Protein AF-Q08TC5-F1 (afdb_monomer_lite)

Structure (mmCIF, N/CA/C/O backbone):
data_AF-Q08TC5-F1
#
_entry.id   AF-Q08TC5-F1
#
loop_
_atom_site.group_PDB
_atom_site.id
_atom_site.type_symbol
_atom_site.label_atom_id
_atom_site.label_alt_id
_atom_site.label_comp_id
_atom_site.label_asym_id
_atom_site.label_entity_id
_atom_site.label_seq_id
_atom_site.pdbx_PDB_ins_code
_atom_site.Cartn_x
_atom_site.Cartn_y
_atom_site.Cartn_z
_atom_site.occupancy
_atom_site.B_iso_or_equiv
_atom_site.auth_seq_id
_atom_site.auth_comp_id
_atom_site.auth_asym_id
_atom_site.auth_atom_id
_atom_site.pdbx_PDB_model_num
ATOM 1 N N . MET A 1 1 ? -53.134 10.660 -12.790 1.00 44.47 1 MET A N 1
ATOM 2 C CA . MET A 1 1 ? -51.899 10.486 -13.582 1.00 44.47 1 MET A CA 1
ATOM 3 C C . MET A 1 1 ? -50.724 10.859 -12.694 1.00 44.47 1 MET A C 1
ATOM 5 O O . MET A 1 1 ? -50.374 12.024 -12.605 1.00 44.47 1 MET A O 1
ATOM 9 N N . THR A 1 2 ? -50.200 9.895 -11.941 1.00 39.38 2 THR A N 1
ATOM 10 C CA . THR A 1 2 ? -49.095 10.083 -10.992 1.00 39.38 2 THR A CA 1
ATOM 11 C C . THR A 1 2 ? -47.861 9.411 -11.573 1.00 39.38 2 THR A C 1
ATOM 13 O O . THR A 1 2 ? -47.730 8.191 -11.545 1.00 39.38 2 THR A O 1
ATOM 16 N N . THR A 1 3 ? -46.970 10.204 -12.157 1.00 43.94 3 THR A N 1
ATOM 17 C CA . THR A 1 3 ? -45.649 9.749 -12.590 1.00 43.94 3 THR A CA 1
ATOM 18 C C . THR A 1 3 ? -44.747 9.624 -11.366 1.00 43.94 3 THR A C 1
ATOM 20 O O . THR A 1 3 ? -44.287 10.630 -10.828 1.00 43.94 3 THR A O 1
ATOM 23 N N . LEU A 1 4 ? -44.500 8.390 -10.918 1.00 45.53 4 LEU A N 1
ATOM 24 C CA . LEU A 1 4 ? -43.387 8.093 -10.019 1.00 45.53 4 LEU A CA 1
ATOM 25 C C . LEU A 1 4 ? -42.078 8.267 -10.797 1.00 45.53 4 LEU A C 1
ATOM 27 O O . LEU A 1 4 ? -41.756 7.470 -11.676 1.00 45.53 4 LEU A O 1
ATOM 31 N N . ALA A 1 5 ? -41.320 9.307 -10.459 1.00 47.59 5 ALA A N 1
ATOM 32 C CA . ALA A 1 5 ? -39.927 9.424 -10.854 1.00 47.59 5 ALA A CA 1
ATOM 33 C C . ALA A 1 5 ? -39.104 8.452 -9.996 1.00 47.59 5 ALA A C 1
ATOM 35 O O . ALA A 1 5 ? -38.867 8.694 -8.813 1.00 47.59 5 ALA A O 1
ATOM 36 N N . ALA A 1 6 ? -38.704 7.329 -10.588 1.00 44.91 6 ALA A N 1
ATOM 37 C CA . ALA A 1 6 ? -37.729 6.426 -9.998 1.00 44.91 6 ALA A CA 1
ATOM 38 C C . ALA A 1 6 ? -36.355 7.109 -10.032 1.00 44.91 6 ALA A C 1
ATOM 40 O O . ALA A 1 6 ? -35.699 7.177 -11.072 1.00 44.91 6 ALA A O 1
ATOM 41 N N . THR A 1 7 ? -35.929 7.651 -8.895 1.00 47.09 7 THR A N 1
ATOM 42 C CA . THR A 1 7 ? -34.552 8.088 -8.688 1.00 47.09 7 THR A CA 1
ATOM 43 C C . THR A 1 7 ? -33.650 6.858 -8.705 1.00 47.09 7 THR A C 1
ATOM 45 O O . THR A 1 7 ? -33.584 6.091 -7.746 1.00 47.09 7 THR A O 1
ATOM 48 N N . LEU A 1 8 ? -32.945 6.656 -9.821 1.00 42.06 8 LEU A N 1
ATOM 49 C CA . LEU A 1 8 ? -31.782 5.779 -9.865 1.00 42.06 8 LEU A CA 1
ATOM 50 C C . LEU A 1 8 ? -30.721 6.360 -8.925 1.00 42.06 8 LEU A C 1
ATOM 52 O O . LEU A 1 8 ? -29.927 7.214 -9.312 1.00 42.06 8 LEU A O 1
ATOM 56 N N . LEU A 1 9 ? -30.698 5.886 -7.680 1.00 40.19 9 LEU A N 1
ATOM 57 C CA . LEU A 1 9 ? -29.493 5.935 -6.865 1.00 40.19 9 LEU A CA 1
ATOM 58 C C . LEU A 1 9 ? -28.495 4.983 -7.522 1.00 40.19 9 LEU A C 1
ATOM 60 O O . LEU A 1 9 ? -28.432 3.795 -7.206 1.00 40.19 9 LEU A O 1
ATOM 64 N N . ALA A 1 10 ? -27.740 5.504 -8.487 1.00 37.62 10 ALA A N 1
ATOM 65 C CA . ALA A 1 10 ? -26.483 4.900 -8.871 1.00 37.62 10 ALA A CA 1
ATOM 66 C C . ALA A 1 10 ? -25.624 4.910 -7.606 1.00 37.62 10 ALA A C 1
ATOM 68 O O . ALA A 1 10 ? -25.117 5.950 -7.188 1.00 37.62 10 ALA A O 1
ATOM 69 N N . VAL A 1 11 ? -25.543 3.762 -6.936 1.00 36.88 11 VAL A N 1
ATOM 70 C CA . VAL A 1 11 ? -24.546 3.532 -5.900 1.00 36.88 11 VAL A CA 1
ATOM 71 C C . VAL A 1 11 ? -23.218 3.638 -6.631 1.00 36.88 11 VAL A C 1
ATOM 73 O O . VAL A 1 11 ? -22.808 2.699 -7.314 1.00 36.88 11 VAL A O 1
ATOM 76 N N .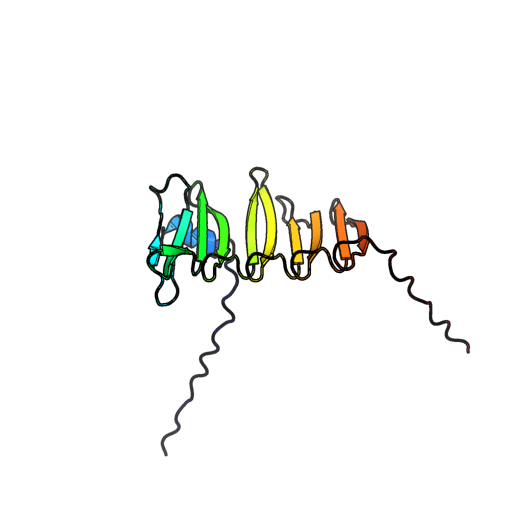 SER A 1 12 ? -22.613 4.828 -6.582 1.00 36.03 12 SER A N 1
ATOM 77 C CA . SER A 1 12 ? -21.275 5.068 -7.100 1.00 36.03 12 SER A CA 1
ATOM 78 C C . SER A 1 12 ? -20.405 3.923 -6.595 1.00 36.03 12 SER A C 1
ATOM 80 O O . SER A 1 12 ? -20.441 3.659 -5.385 1.00 36.03 12 SER A O 1
ATOM 82 N N . PRO A 1 13 ? -19.691 3.197 -7.478 1.00 42.84 13 PRO A N 1
ATOM 83 C CA . PRO A 1 13 ? -18.765 2.167 -7.027 1.00 42.84 13 PRO A CA 1
ATOM 84 C C . PRO A 1 13 ? -17.909 2.852 -5.981 1.00 42.84 13 PRO A C 1
ATOM 86 O O . PRO A 1 13 ? -17.395 3.922 -6.293 1.00 42.84 13 PRO A O 1
ATOM 89 N N . ALA A 1 14 ? -17.895 2.330 -4.747 1.00 46.47 14 ALA A N 1
ATOM 90 C CA . ALA A 1 14 ? -17.217 2.953 -3.617 1.00 46.47 14 ALA A CA 1
ATOM 91 C C . ALA A 1 14 ? -15.841 3.397 -4.106 1.00 46.47 14 ALA A C 1
ATOM 93 O O . ALA A 1 14 ? -14.979 2.552 -4.357 1.00 46.47 14 ALA A O 1
ATOM 94 N N . LEU A 1 15 ? -15.714 4.693 -4.410 1.00 56.12 15 LEU A N 1
ATOM 95 C CA . LEU A 1 15 ? -14.548 5.193 -5.109 1.00 56.12 15 LEU A CA 1
ATOM 96 C C . LEU A 1 15 ? -13.420 4.939 -4.130 1.00 56.12 15 LEU A C 1
ATOM 98 O O . LEU A 1 15 ? -13.522 5.320 -2.961 1.00 56.12 15 LEU A O 1
ATOM 102 N N . ALA A 1 16 ? -12.419 4.181 -4.578 1.00 75.06 16 ALA A N 1
ATOM 103 C CA . ALA A 1 16 ? -11.214 3.999 -3.798 1.00 75.06 16 ALA A CA 1
ATOM 104 C C . ALA A 1 16 ? -10.772 5.389 -3.346 1.00 75.06 16 ALA A C 1
ATOM 106 O O . ALA A 1 16 ? -10.709 6.299 -4.175 1.00 75.06 16 ALA A O 1
ATOM 107 N N . MET A 1 17 ? -10.576 5.548 -2.038 1.00 90.44 17 MET A N 1
ATOM 108 C CA . MET A 1 17 ? -10.301 6.858 -1.476 1.00 90.44 17 MET A CA 1
ATOM 109 C C . MET A 1 17 ? -9.071 7.449 -2.173 1.00 90.44 17 MET A C 1
ATOM 111 O O . MET A 1 17 ? -8.093 6.734 -2.389 1.00 90.44 17 MET A O 1
ATOM 115 N N . ASP A 1 18 ? -9.137 8.710 -2.580 1.00 93.19 18 ASP A N 1
ATOM 116 C CA . ASP A 1 18 ? -8.004 9.425 -3.170 1.00 93.19 18 ASP A CA 1
ATOM 117 C C . ASP A 1 18 ? -7.217 10.213 -2.103 1.00 93.19 18 ASP A C 1
ATOM 119 O O . ASP A 1 18 ? -7.634 10.313 -0.945 1.00 93.19 18 ASP A O 1
ATOM 123 N N . LYS A 1 19 ? -6.063 10.786 -2.482 1.00 93.81 19 LYS A N 1
ATOM 124 C CA . LYS A 1 19 ? -5.210 11.566 -1.565 1.00 93.81 19 LYS A CA 1
ATOM 125 C C . LYS A 1 19 ? -5.951 12.753 -0.947 1.00 93.81 19 LYS A C 1
ATOM 127 O O . LYS A 1 19 ? -5.826 12.980 0.249 1.00 93.81 19 LYS A O 1
ATOM 132 N N . ARG A 1 20 ? -6.764 13.483 -1.721 1.00 95.50 20 ARG A N 1
ATOM 133 C CA . ARG A 1 20 ? -7.519 14.644 -1.217 1.00 95.50 20 ARG A CA 1
ATOM 134 C C . ARG A 1 20 ? -8.532 14.208 -0.161 1.00 95.50 20 ARG A C 1
ATOM 136 O O . ARG A 1 20 ? -8.720 14.901 0.835 1.00 95.50 20 ARG A O 1
ATOM 143 N N . GLN A 1 21 ? -9.196 13.080 -0.380 1.00 95.94 21 GLN A N 1
ATOM 144 C CA . GLN A 1 21 ? -10.129 12.513 0.584 1.00 95.94 21 GLN A CA 1
ATOM 145 C C . GLN A 1 21 ? -9.404 12.029 1.846 1.00 95.94 21 GLN A C 1
ATOM 147 O O . GLN A 1 21 ? -9.876 12.312 2.945 1.00 95.94 21 GLN A O 1
ATOM 152 N N . ALA A 1 22 ? -8.248 11.373 1.709 1.00 96.88 22 ALA A N 1
ATOM 153 C CA . ALA A 1 22 ? -7.420 10.976 2.847 1.00 96.88 22 ALA A CA 1
ATOM 154 C C . ALA A 1 22 ? -6.956 12.194 3.669 1.00 96.88 22 ALA A C 1
ATOM 156 O O . ALA A 1 22 ? -7.084 12.197 4.891 1.00 96.88 22 ALA A O 1
ATOM 157 N N . ASP A 1 23 ? -6.514 13.263 3.006 1.00 97.00 23 ASP A N 1
ATOM 158 C CA . ASP A 1 23 ? -6.119 14.517 3.656 1.00 97.00 23 ASP A CA 1
ATOM 159 C C . ASP A 1 23 ? -7.294 15.185 4.370 1.00 97.00 23 ASP A C 1
ATOM 161 O O . ASP A 1 23 ? -7.155 15.652 5.496 1.00 97.00 23 ASP A O 1
ATOM 165 N N . ALA A 1 24 ? -8.486 15.181 3.767 1.00 97.00 24 ALA A N 1
ATOM 166 C CA . ALA A 1 24 ? -9.686 15.702 4.416 1.00 97.00 24 ALA A CA 1
ATOM 167 C C . ALA A 1 24 ? -10.047 14.911 5.686 1.00 97.00 24 ALA A C 1
ATOM 169 O O . ALA A 1 24 ? -10.442 15.510 6.692 1.00 97.00 24 ALA A O 1
ATOM 170 N N . VAL A 1 25 ? -9.880 13.583 5.672 1.00 97.19 25 VAL A N 1
ATOM 171 C CA . VAL A 1 25 ? -10.031 12.744 6.872 1.00 97.19 25 VAL A CA 1
ATOM 172 C C . VAL A 1 25 ? -9.001 13.140 7.926 1.00 97.19 25 VAL A C 1
ATOM 174 O O . VAL A 1 25 ? -9.374 13.335 9.078 1.00 97.19 25 VAL A O 1
ATOM 177 N N . CYS A 1 26 ? -7.733 13.300 7.553 1.00 97.00 26 CYS A N 1
ATOM 178 C CA . CYS A 1 26 ? -6.665 13.640 8.493 1.00 97.00 26 CYS A CA 1
ATOM 179 C C . CYS A 1 26 ? -6.791 15.057 9.072 1.00 97.00 26 CYS A C 1
ATOM 181 O O . CYS A 1 26 ? -6.522 15.263 10.254 1.00 97.00 26 CYS A O 1
ATOM 183 N N . ALA A 1 27 ? -7.269 16.021 8.285 1.00 96.38 27 ALA A N 1
ATOM 184 C CA . ALA A 1 27 ? -7.512 17.387 8.738 1.00 96.38 27 ALA A CA 1
ATOM 185 C C . ALA A 1 27 ? -8.717 17.487 9.690 1.00 96.38 27 ALA A C 1
ATOM 187 O O . ALA A 1 27 ? -8.708 18.281 10.629 1.00 96.38 27 ALA A O 1
ATOM 188 N N . SER A 1 28 ? -9.761 16.687 9.455 1.00 95.31 28 SER A N 1
ATOM 189 C CA . SER A 1 28 ? -11.011 16.731 10.232 1.00 95.31 28 SER A CA 1
ATOM 190 C C . SER A 1 28 ? -11.120 15.659 11.316 1.00 95.31 28 SER A C 1
ATOM 192 O O . SER A 1 28 ? -12.067 15.684 12.103 1.00 95.31 28 SER A O 1
ATOM 194 N N . TRP A 1 29 ? -10.210 14.683 11.324 1.00 95.19 29 TRP A N 1
ATOM 195 C CA . TRP A 1 29 ? -10.294 13.448 12.110 1.00 95.19 29 TRP A CA 1
ATOM 196 C C . TRP A 1 29 ? -11.676 12.782 12.063 1.00 95.19 29 TRP A C 1
ATOM 198 O O . TRP A 1 29 ? -12.141 12.190 13.038 1.00 95.19 29 TRP A O 1
ATOM 208 N N . THR A 1 30 ? -12.338 12.876 10.910 1.00 95.06 30 THR A N 1
ATOM 209 C CA . THR A 1 30 ? -13.689 12.363 10.693 1.00 95.06 30 THR A CA 1
ATOM 210 C C . THR A 1 30 ? -13.666 11.310 9.598 1.00 95.06 30 THR A C 1
ATOM 212 O O . THR A 1 30 ? -13.251 11.580 8.474 1.00 95.06 30 THR A O 1
ATOM 215 N N . LEU A 1 31 ? -14.143 10.106 9.921 1.00 95.50 31 LEU A N 1
ATOM 216 C CA . LEU A 1 31 ? -14.173 8.976 8.998 1.00 95.50 31 LEU A CA 1
ATOM 217 C C . LEU A 1 31 ? -15.582 8.397 8.898 1.00 95.50 31 LEU A C 1
ATOM 219 O O . LEU A 1 31 ? -16.161 7.958 9.892 1.00 95.50 31 LEU A O 1
ATOM 223 N N . ALA A 1 32 ? -16.124 8.380 7.681 1.00 95.50 32 ALA A N 1
ATOM 224 C CA . ALA A 1 32 ? -17.418 7.777 7.402 1.00 95.50 32 ALA A CA 1
ATOM 225 C C . ALA A 1 32 ? -17.296 6.247 7.392 1.00 95.50 32 ALA A C 1
ATOM 227 O O . ALA A 1 32 ? -16.626 5.672 6.531 1.00 95.50 32 ALA A O 1
ATOM 228 N N . CYS A 1 33 ? -17.962 5.590 8.343 1.00 96.25 33 CYS A N 1
ATOM 229 C CA . CYS A 1 33 ? -17.942 4.137 8.465 1.00 96.25 33 CYS A CA 1
ATOM 230 C C . CYS A 1 33 ? -19.193 3.474 7.878 1.00 96.25 33 CYS A C 1
ATOM 232 O O . CYS A 1 33 ? -20.288 4.034 7.961 1.00 96.25 33 CYS A O 1
ATOM 234 N N . PRO A 1 34 ? -19.048 2.273 7.282 1.00 96.31 34 PRO A N 1
ATOM 235 C CA . PRO A 1 34 ? -20.184 1.508 6.785 1.00 96.31 34 PRO A CA 1
ATOM 236 C C . PRO A 1 34 ? -21.100 1.049 7.937 1.00 96.31 34 PRO A C 1
ATOM 238 O O . PRO A 1 34 ? -20.665 1.003 9.092 1.00 96.31 34 PRO A O 1
ATOM 241 N N . PRO A 1 35 ? -22.356 0.659 7.646 1.00 95.25 35 PRO A N 1
ATOM 242 C CA . PRO A 1 35 ? -23.291 0.185 8.663 1.00 95.25 35 PRO A CA 1
ATOM 243 C C . PRO A 1 35 ? -22.706 -0.925 9.544 1.00 95.25 35 PRO A C 1
ATOM 245 O O . PRO A 1 35 ? -22.130 -1.893 9.050 1.00 95.25 35 PRO A O 1
ATOM 248 N N . GLY A 1 36 ? -22.876 -0.788 10.860 1.00 94.94 36 GLY A N 1
ATOM 249 C CA . GLY A 1 36 ? -22.357 -1.737 11.849 1.00 94.94 36 GLY A CA 1
ATOM 250 C C . GLY A 1 36 ? -20.880 -1.550 12.210 1.00 94.94 36 GLY A C 1
ATOM 251 O O . GLY A 1 36 ? -20.403 -2.239 13.112 1.00 94.94 36 GLY A O 1
ATOM 252 N N . ALA A 1 37 ? -20.175 -0.620 11.561 1.00 97.56 37 ALA A N 1
ATOM 253 C CA . ALA A 1 37 ? -18.831 -0.208 11.936 1.00 97.56 37 ALA A CA 1
ATOM 254 C C . ALA A 1 37 ? -18.822 1.199 12.552 1.00 97.56 37 ALA A C 1
ATOM 256 O O . ALA A 1 37 ? -19.648 2.052 12.232 1.00 97.56 37 ALA A O 1
ATOM 257 N N . THR A 1 38 ? -17.850 1.448 13.422 1.00 97.44 38 THR A N 1
ATOM 258 C CA . THR A 1 38 ? -17.595 2.735 14.073 1.00 97.44 38 THR A CA 1
ATOM 259 C C . THR A 1 38 ? -16.132 3.121 13.902 1.00 97.44 38 THR A C 1
ATOM 261 O O . THR A 1 38 ? -15.258 2.251 13.885 1.00 97.44 38 THR A O 1
ATOM 264 N N . ALA A 1 39 ? -15.855 4.420 13.797 1.00 96.88 39 ALA A N 1
ATOM 265 C CA . ALA A 1 39 ? -14.488 4.918 13.727 1.00 96.88 39 ALA A CA 1
ATOM 266 C C . ALA A 1 39 ? -13.746 4.654 15.050 1.00 96.88 39 ALA A C 1
ATOM 268 O O . ALA A 1 39 ? -14.321 4.752 16.134 1.00 96.88 39 ALA A O 1
ATOM 269 N N . SER A 1 40 ? -12.470 4.304 14.948 1.00 96.19 40 SER A N 1
ATOM 270 C CA . SER A 1 40 ? -11.566 4.005 16.055 1.00 96.19 40 SER A CA 1
ATOM 271 C C . SER A 1 40 ? -10.193 4.592 15.749 1.00 96.19 40 SER A C 1
ATOM 273 O O . SER A 1 40 ? -9.756 4.565 14.600 1.00 96.19 40 SER A O 1
ATOM 275 N N . GLY A 1 41 ? -9.500 5.057 16.787 1.00 94.62 41 GLY A N 1
ATOM 276 C CA . GLY A 1 41 ? -8.219 5.754 16.665 1.00 94.62 41 GLY A CA 1
ATOM 277 C C . GLY A 1 41 ? -8.402 7.267 16.756 1.00 94.62 41 GLY A C 1
ATOM 278 O O . GLY A 1 41 ? -9.297 7.732 17.466 1.00 94.62 41 GLY A O 1
ATOM 279 N N . GLY 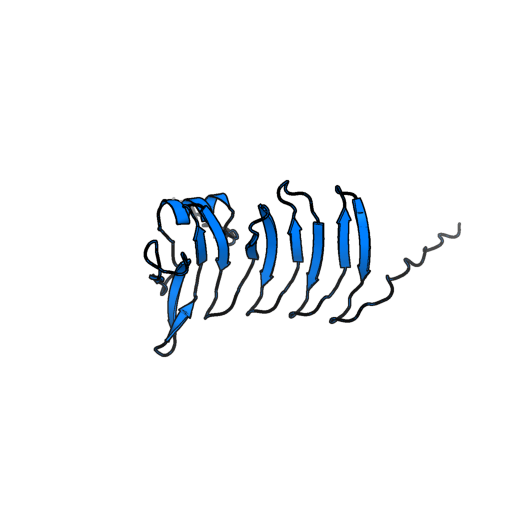A 1 42 ? -7.560 8.041 16.074 1.00 91.44 42 GLY A N 1
ATOM 280 C CA . GLY A 1 42 ? -7.638 9.502 16.099 1.00 91.44 42 GLY A CA 1
ATOM 281 C C . GLY A 1 42 ? -6.301 10.207 16.365 1.00 91.44 42 GLY A C 1
ATOM 282 O O . GLY A 1 42 ? -5.257 9.560 16.395 1.00 91.44 42 GLY A O 1
ATOM 283 N N . PRO A 1 43 ? -6.316 11.524 16.648 1.00 89.56 43 PRO A N 1
ATOM 284 C CA . PRO A 1 43 ? -5.096 12.324 16.819 1.00 89.56 43 PRO A CA 1
ATOM 285 C C . PRO A 1 43 ? -4.271 11.949 18.052 1.00 89.56 43 PRO A C 1
ATOM 287 O O . PRO A 1 43 ? -3.105 12.309 18.152 1.00 89.56 43 PRO A O 1
ATOM 290 N N . LYS A 1 44 ? -4.883 11.253 19.016 1.00 90.06 44 LYS A N 1
ATOM 291 C CA . LYS A 1 44 ? -4.206 10.742 20.216 1.00 90.06 44 LYS A CA 1
ATOM 292 C C . LYS A 1 44 ? -3.750 9.290 20.061 1.00 90.06 44 LYS A C 1
ATOM 294 O O . LYS A 1 44 ? -3.156 8.751 20.991 1.00 90.06 44 LYS A O 1
ATOM 299 N N . ASP A 1 45 ? -4.073 8.643 18.941 1.00 91.19 45 ASP A N 1
ATOM 300 C CA . ASP A 1 45 ? -3.617 7.287 18.664 1.00 91.19 45 ASP A CA 1
ATOM 301 C C . ASP A 1 45 ? -2.116 7.329 18.323 1.00 91.19 45 ASP A C 1
ATOM 303 O O . ASP A 1 45 ? -1.734 8.048 17.398 1.00 91.19 45 ASP A O 1
ATOM 307 N N . PRO A 1 46 ? -1.248 6.574 19.024 1.00 92.50 46 PRO A N 1
ATOM 308 C CA . PRO A 1 46 ? 0.189 6.556 18.745 1.00 92.50 46 PRO A CA 1
ATOM 309 C C . PRO A 1 46 ? 0.547 6.121 17.319 1.00 92.50 46 PRO A C 1
ATOM 311 O O . PRO A 1 46 ? 1.627 6.442 16.836 1.00 92.50 46 PRO A O 1
ATOM 314 N N . SER A 1 47 ? -0.335 5.374 16.650 1.00 92.38 47 SER A N 1
ATOM 315 C CA . SER A 1 47 ? -0.160 4.973 15.252 1.00 92.38 47 SER A CA 1
ATOM 316 C C . SER A 1 47 ? -0.584 6.050 14.251 1.00 92.38 47 SER A C 1
ATOM 318 O O . SER A 1 47 ? -0.421 5.843 13.051 1.00 92.38 47 SER A O 1
ATOM 320 N N . GLY A 1 48 ? -1.202 7.146 14.708 1.00 94.94 48 GLY A N 1
ATOM 321 C CA . GLY A 1 48 ? -1.778 8.179 13.843 1.00 94.94 48 GLY A CA 1
ATOM 322 C C . GLY A 1 48 ? -2.918 7.672 12.956 1.00 94.94 48 GLY A C 1
ATOM 323 O O . GLY A 1 48 ? -3.241 8.299 11.951 1.00 94.94 48 GLY A O 1
ATOM 324 N N . THR A 1 49 ? -3.510 6.518 13.275 1.00 97.19 49 THR A N 1
ATOM 325 C CA . THR A 1 49 ? -4.504 5.865 12.418 1.00 97.19 49 THR A CA 1
ATOM 326 C C . THR A 1 49 ? -5.925 6.193 12.8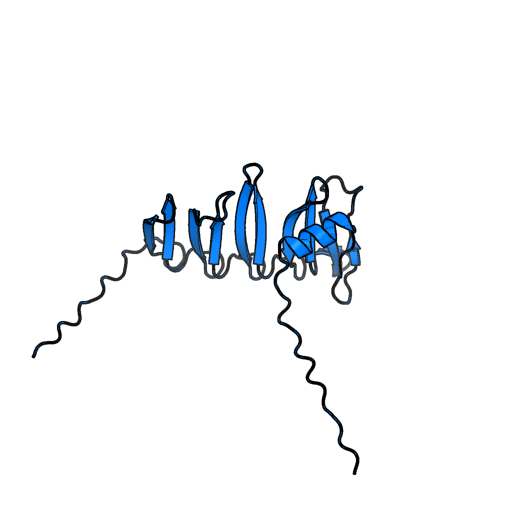61 1.00 97.19 49 THR A C 1
ATOM 328 O O . THR A 1 49 ? -6.242 6.188 14.049 1.00 97.19 49 THR A O 1
ATOM 331 N N . LEU A 1 50 ? -6.796 6.454 11.887 1.00 97.62 50 LEU A N 1
ATOM 332 C CA . LEU A 1 50 ? -8.244 6.495 12.031 1.00 97.62 50 LEU A CA 1
ATOM 333 C C . LEU A 1 50 ? -8.846 5.433 11.109 1.00 97.62 50 LEU A C 1
ATOM 335 O O . LEU A 1 50 ? -8.643 5.454 9.896 1.00 97.62 50 LEU A O 1
ATOM 339 N N . GLU A 1 51 ? -9.580 4.483 11.679 1.00 97.62 51 GLU A N 1
ATOM 340 C CA . GLU A 1 51 ? -10.088 3.331 10.935 1.00 97.62 51 GLU A CA 1
ATOM 341 C C . GLU A 1 51 ? -11.469 2.881 11.399 1.00 97.62 51 GLU A C 1
ATOM 343 O O . GLU A 1 51 ? -11.835 3.001 12.567 1.00 97.62 51 GLU A O 1
ATOM 348 N N . CYS A 1 52 ? -12.244 2.317 10.479 1.00 97.88 52 CYS A N 1
ATOM 349 C CA . CYS A 1 52 ? -13.540 1.738 10.795 1.00 97.88 52 CYS A CA 1
ATOM 350 C C . CYS A 1 52 ? -13.385 0.321 11.347 1.00 97.88 52 CYS A C 1
ATOM 352 O O . CYS A 1 52 ? -12.757 -0.550 10.734 1.00 97.88 52 CYS A O 1
ATOM 354 N N . ARG A 1 53 ? -14.000 0.070 12.503 1.00 98.06 53 ARG A N 1
ATOM 355 C CA . ARG A 1 53 ? -14.023 -1.234 13.170 1.00 98.06 53 ARG A CA 1
ATOM 356 C C . ARG A 1 53 ? -15.447 -1.682 13.447 1.00 98.06 53 ARG A C 1
ATOM 358 O O . ARG A 1 53 ? -16.311 -0.863 13.724 1.00 98.06 53 ARG A O 1
ATOM 365 N N . MET A 1 54 ? -15.681 -2.989 13.414 1.00 97.25 54 MET A N 1
ATOM 366 C CA . MET A 1 54 ? -16.941 -3.595 13.840 1.00 97.25 54 MET A CA 1
ATOM 367 C C . MET A 1 54 ? -16.700 -4.770 14.785 1.00 97.25 54 MET A C 1
ATOM 369 O O . MET A 1 54 ? -15.651 -5.419 14.747 1.00 97.25 54 MET A O 1
ATOM 373 N N . THR A 1 55 ? -17.712 -5.108 15.581 1.00 97.38 55 THR A N 1
ATOM 374 C CA . THR A 1 55 ? -17.684 -6.303 16.427 1.00 97.38 55 THR A CA 1
ATOM 375 C C . THR A 1 55 ? -18.063 -7.541 15.616 1.00 97.38 55 THR A C 1
ATOM 377 O O . THR A 1 55 ? -19.195 -7.677 15.159 1.00 97.38 55 THR A O 1
ATOM 380 N N . LYS A 1 56 ? -17.146 -8.505 15.501 1.00 95.19 56 LYS A N 1
ATOM 381 C CA . LYS A 1 56 ? -17.398 -9.825 14.911 1.00 95.19 56 LYS A CA 1
ATOM 382 C C . LYS A 1 56 ? -16.998 -10.912 15.902 1.00 95.19 56 LYS A C 1
ATOM 384 O O . LYS A 1 56 ? -15.834 -11.015 16.278 1.00 95.19 56 LYS A O 1
ATOM 389 N N . LYS A 1 57 ? -17.965 -11.730 16.338 1.00 94.88 57 LYS A N 1
ATOM 390 C CA . LYS A 1 57 ? -17.754 -12.796 17.345 1.00 94.88 57 LYS A CA 1
ATOM 391 C C . LYS A 1 57 ? -17.039 -12.280 18.614 1.00 94.88 57 LYS A C 1
ATOM 393 O O . LYS A 1 57 ? -16.071 -12.879 19.071 1.00 94.88 57 LYS A O 1
ATOM 398 N N . GLY A 1 58 ? -17.473 -11.125 19.127 1.00 95.00 58 GLY A N 1
ATOM 399 C CA . GLY A 1 58 ? -16.900 -10.489 20.323 1.00 95.00 58 GLY A CA 1
ATOM 400 C C . GLY A 1 58 ? -15.539 -9.808 20.128 1.00 95.00 58 GLY A C 1
ATOM 401 O O . GLY A 1 58 ? -14.971 -9.319 21.096 1.00 95.00 58 GLY A O 1
ATOM 402 N N . ARG A 1 59 ? -15.002 -9.754 18.902 1.00 95.12 59 ARG A N 1
ATOM 403 C CA . ARG A 1 59 ? -13.713 -9.115 18.596 1.00 95.12 59 ARG A CA 1
ATOM 404 C C . ARG A 1 59 ? -13.911 -7.895 17.710 1.00 95.12 59 ARG A C 1
ATOM 406 O O . ARG A 1 59 ? -14.697 -7.952 16.767 1.00 95.12 59 ARG A O 1
ATOM 413 N N . GLN A 1 60 ? -13.171 -6.825 17.984 1.00 96.06 60 GLN A N 1
ATOM 414 C CA . GLN A 1 60 ? -13.075 -5.682 17.079 1.00 96.06 60 GLN A CA 1
ATOM 415 C C . GLN A 1 60 ? -12.239 -6.074 15.859 1.00 96.06 60 GLN A C 1
ATOM 417 O O . GLN A 1 60 ? -11.103 -6.525 16.001 1.00 96.06 60 GLN A O 1
ATOM 422 N N . VAL A 1 61 ? -12.802 -5.925 14.663 1.00 97.19 61 VAL A N 1
ATOM 423 C CA . VAL A 1 61 ? -12.118 -6.187 13.391 1.00 97.19 61 VAL A CA 1
ATOM 424 C C . VAL A 1 61 ? -12.285 -4.996 12.458 1.00 97.19 61 VAL A C 1
ATOM 426 O O . VAL A 1 61 ? -13.332 -4.355 12.459 1.00 97.19 61 VAL A O 1
ATOM 429 N N . ARG A 1 62 ? -11.269 -4.711 11.637 1.00 97.94 62 ARG A N 1
ATOM 430 C CA . ARG A 1 62 ? -11.338 -3.637 10.634 1.00 97.94 62 ARG A CA 1
ATOM 431 C C . ARG A 1 62 ? -12.421 -3.934 9.599 1.00 97.94 62 ARG A C 1
ATOM 433 O O . ARG A 1 62 ? -12.435 -5.024 9.025 1.00 97.94 62 ARG A O 1
ATOM 440 N N . HIS A 1 63 ? -13.320 -2.991 9.359 1.00 97.69 63 HIS A N 1
ATOM 441 C CA . HIS A 1 63 ? -14.397 -3.128 8.383 1.00 97.69 63 HIS A CA 1
ATOM 442 C C . HIS A 1 63 ? -14.823 -1.740 7.897 1.00 97.69 63 HIS A C 1
ATOM 444 O O . HIS A 1 63 ? -15.516 -1.010 8.599 1.00 97.69 63 HIS A O 1
ATOM 450 N N . GLY A 1 64 ? -14.396 -1.384 6.691 1.00 97.00 64 GLY A N 1
ATOM 451 C CA . GLY A 1 64 ? -14.522 -0.054 6.115 1.00 97.00 64 GLY A CA 1
ATOM 452 C C . GLY A 1 64 ? -13.169 0.634 5.904 1.00 97.00 64 GLY A C 1
ATOM 453 O O . GLY A 1 64 ? -12.122 -0.028 5.949 1.00 97.00 64 GLY A O 1
ATOM 454 N N . PRO A 1 65 ? -13.200 1.949 5.639 1.00 97.69 65 PRO A N 1
ATOM 455 C CA . PRO A 1 65 ? -12.010 2.752 5.397 1.00 97.69 65 PRO A CA 1
ATOM 456 C C . PRO A 1 65 ? -11.025 2.754 6.571 1.00 97.69 65 PRO A C 1
ATOM 458 O O . PRO A 1 65 ? -11.401 2.582 7.732 1.00 97.69 65 PRO A O 1
ATOM 461 N N . SER A 1 66 ? -9.757 2.983 6.252 1.00 97.94 66 SER A N 1
ATOM 462 C CA . SER A 1 66 ? -8.653 3.179 7.189 1.00 97.94 66 SER A CA 1
ATOM 463 C C . SER A 1 66 ? -7.701 4.205 6.603 1.00 97.94 66 SER A C 1
ATOM 465 O O . SER A 1 66 ? -7.362 4.109 5.422 1.00 97.94 66 SER A O 1
ATOM 467 N N . VAL A 1 67 ? -7.258 5.149 7.427 1.00 98.25 67 VAL A N 1
ATOM 468 C CA . VAL A 1 67 ? -6.338 6.224 7.049 1.00 98.25 67 VAL A CA 1
ATOM 469 C C . VAL A 1 67 ? -5.299 6.378 8.145 1.00 98.25 67 VAL A C 1
ATOM 471 O O . VAL A 1 67 ? -5.653 6.520 9.312 1.00 98.25 67 VAL A O 1
ATOM 474 N N . THR A 1 68 ? -4.025 6.351 7.781 1.00 97.94 68 THR A N 1
ATOM 475 C CA . THR A 1 68 ? -2.927 6.725 8.672 1.00 97.94 68 THR A CA 1
ATOM 476 C C . THR A 1 68 ? -2.474 8.126 8.311 1.00 97.94 68 THR A C 1
ATOM 478 O O . THR A 1 68 ? -2.175 8.401 7.148 1.00 97.94 68 THR A O 1
ATOM 481 N N . CYS A 1 69 ? -2.436 8.994 9.312 1.00 97.12 69 CYS A N 1
ATOM 482 C CA . CYS A 1 69 ? -2.151 10.408 9.176 1.00 97.12 69 CYS A CA 1
ATOM 483 C C . CYS A 1 69 ? -0.794 10.752 9.798 1.00 97.12 69 CYS A C 1
ATOM 485 O O . CYS A 1 69 ? -0.438 10.223 10.850 1.00 97.12 69 CYS A O 1
ATOM 487 N N . ALA A 1 70 ? -0.079 11.690 9.186 1.00 94.50 70 ALA A N 1
ATOM 488 C CA . ALA A 1 70 ? 1.059 12.383 9.785 1.00 94.50 70 ALA A CA 1
ATOM 489 C C . ALA A 1 70 ? 0.973 13.859 9.401 1.00 94.50 70 ALA A C 1
ATOM 491 O O . ALA A 1 70 ? 0.647 14.168 8.258 1.00 94.50 70 ALA A O 1
ATOM 492 N N . ASP A 1 71 ? 1.184 14.752 10.368 1.00 90.88 71 ASP A N 1
ATOM 493 C CA . ASP A 1 71 ? 1.139 16.208 10.169 1.00 90.88 71 ASP A CA 1
ATOM 494 C C . ASP A 1 71 ? -0.145 16.722 9.482 1.00 90.88 71 ASP A C 1
ATOM 496 O O . ASP A 1 71 ? -0.147 17.729 8.782 1.00 90.88 71 ASP A O 1
ATOM 500 N N . GLY A 1 72 ? -1.270 16.030 9.702 1.00 89.88 72 GLY A N 1
ATOM 501 C CA . GLY A 1 72 ? -2.565 16.364 9.097 1.00 89.88 72 GLY A CA 1
ATOM 502 C C . GLY A 1 72 ? -2.762 15.847 7.667 1.00 89.88 72 GLY A C 1
ATOM 503 O O . GLY A 1 72 ? -3.816 16.095 7.087 1.00 89.88 72 GLY A O 1
ATOM 504 N N . GLU A 1 73 ? -1.811 15.085 7.124 1.00 94.50 73 GLU A N 1
ATOM 505 C CA . GLU A 1 73 ? -1.859 14.512 5.776 1.00 94.50 73 GLU A CA 1
ATOM 506 C C . GLU A 1 73 ? -1.956 12.982 5.784 1.00 94.50 73 GLU A C 1
ATOM 508 O O . GLU A 1 73 ? -1.376 12.305 6.639 1.00 94.50 73 GLU A O 1
ATOM 513 N N . GLY A 1 74 ? -2.654 12.422 4.793 1.00 96.94 74 GLY A N 1
ATOM 514 C CA . GLY A 1 74 ? -2.773 10.980 4.595 1.00 96.94 74 GLY A CA 1
ATOM 515 C C . GLY A 1 74 ? -1.472 10.355 4.092 1.00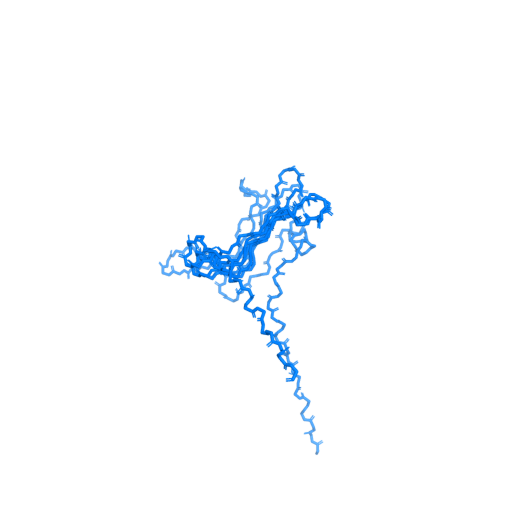 96.94 74 GLY A C 1
ATOM 516 O O . GLY A 1 74 ? -1.033 10.637 2.979 1.00 96.94 74 GLY A O 1
ATOM 517 N N . GLN A 1 75 ? -0.894 9.463 4.895 1.00 97.56 75 GLN A N 1
ATOM 518 C CA . GLN A 1 75 ? 0.339 8.721 4.594 1.00 97.56 75 GLN A CA 1
ATOM 519 C C . GLN A 1 75 ? 0.055 7.330 4.035 1.00 97.56 75 GLN A C 1
ATOM 521 O O . GLN A 1 75 ? 0.796 6.807 3.210 1.00 97.56 75 GLN A O 1
ATOM 526 N N . SER A 1 76 ? -1.030 6.704 4.478 1.00 98.00 76 SER A N 1
ATOM 527 C CA . SER A 1 76 ? -1.521 5.483 3.853 1.00 98.00 76 SER A CA 1
ATOM 528 C C . SER A 1 76 ? -3.012 5.353 4.046 1.00 98.00 76 SER A C 1
ATOM 530 O O . SER A 1 76 ? -3.575 5.852 5.025 1.00 98.00 76 SER A O 1
ATOM 532 N N . TRP A 1 77 ? -3.665 4.692 3.103 1.00 98.38 77 TRP A N 1
ATOM 533 C CA . TRP A 1 77 ? -5.083 4.440 3.206 1.00 98.38 77 TRP A CA 1
ATOM 534 C C . TRP A 1 77 ? -5.544 3.256 2.380 1.00 98.38 77 TRP A C 1
ATOM 536 O O . TRP A 1 77 ? -4.904 2.820 1.427 1.00 98.38 77 TRP A O 1
ATOM 546 N N . GLY A 1 78 ? -6.714 2.751 2.741 1.00 97.69 78 GLY A N 1
ATOM 547 C CA . GLY A 1 78 ? -7.378 1.697 2.003 1.00 97.69 78 GLY A CA 1
ATOM 548 C C . GLY A 1 78 ? -8.644 1.255 2.707 1.00 97.69 78 GLY A C 1
ATOM 549 O O . GLY A 1 78 ? -9.087 1.855 3.687 1.00 97.69 78 GLY A O 1
ATOM 550 N N . ASN A 1 79 ? -9.232 0.179 2.200 1.00 97.25 79 ASN A N 1
ATOM 551 C CA . ASN A 1 79 ? -10.463 -0.371 2.741 1.00 97.25 79 ASN A CA 1
ATOM 552 C C . ASN A 1 79 ? -10.256 -1.792 3.275 1.00 97.25 79 ASN A C 1
ATOM 554 O O . ASN A 1 79 ? -9.430 -2.566 2.775 1.00 97.25 79 ASN A O 1
ATOM 558 N N . TYR A 1 80 ? -11.032 -2.135 4.298 1.00 97.88 80 TYR A N 1
ATOM 559 C CA . TYR A 1 80 ? -11.030 -3.447 4.927 1.00 97.88 80 TYR A CA 1
ATOM 560 C C . TYR A 1 80 ? -12.417 -4.078 4.901 1.00 97.88 80 TYR A C 1
ATOM 562 O O . TYR A 1 80 ? -13.432 -3.405 5.048 1.00 97.88 80 TYR A O 1
ATOM 570 N N . LYS A 1 81 ? -12.462 -5.402 4.785 1.00 97.31 81 LYS A N 1
ATOM 571 C CA . LYS A 1 81 ? -13.662 -6.207 4.989 1.00 97.31 81 LYS A CA 1
ATOM 572 C C . LYS A 1 81 ? -13.324 -7.336 5.946 1.00 97.31 81 LYS A C 1
ATOM 574 O O . LYS A 1 81 ? -12.487 -8.184 5.648 1.00 97.31 81 LYS A O 1
ATOM 579 N N . ASP A 1 82 ? -13.961 -7.336 7.112 1.00 96.12 82 ASP A N 1
ATOM 580 C CA . ASP A 1 82 ? -13.804 -8.381 8.131 1.00 96.12 82 ASP A CA 1
ATOM 581 C C . ASP A 1 82 ? -12.343 -8.672 8.517 1.00 96.12 82 ASP A C 1
ATOM 583 O O . ASP A 1 82 ? -11.926 -9.823 8.660 1.00 96.12 82 ASP A O 1
ATOM 587 N N . GLY A 1 83 ? -11.554 -7.612 8.675 1.00 97.31 83 GLY A N 1
ATOM 588 C CA . GLY A 1 83 ? -10.144 -7.662 9.047 1.00 97.31 83 GLY A CA 1
ATOM 589 C C . GLY A 1 83 ? -9.178 -7.858 7.878 1.00 97.31 83 GLY A C 1
ATOM 590 O O . GLY A 1 83 ? -7.968 -7.868 8.103 1.00 97.31 83 GLY A O 1
ATOM 591 N N . LYS A 1 84 ? -9.672 -7.985 6.642 1.00 98.00 84 LYS A N 1
ATOM 592 C CA . LYS A 1 84 ? -8.847 -8.217 5.451 1.00 98.00 84 LYS A CA 1
ATOM 593 C C . LYS A 1 84 ? -8.832 -7.006 4.526 1.00 98.00 84 LYS A C 1
ATOM 595 O O . LYS A 1 84 ? -9.876 -6.395 4.323 1.00 98.00 84 LYS A O 1
ATOM 600 N N . LYS A 1 85 ? -7.673 -6.678 3.954 1.00 97.62 85 LYS A N 1
ATOM 601 C CA . LYS A 1 85 ? -7.531 -5.668 2.901 1.00 97.62 85 LYS A CA 1
ATOM 602 C C . LYS A 1 85 ? -8.439 -6.020 1.724 1.00 97.62 85 LYS A C 1
ATOM 604 O O . LYS A 1 85 ? -8.480 -7.180 1.300 1.00 97.62 85 LYS A O 1
ATOM 609 N N . GLN A 1 86 ? -9.143 -5.013 1.223 1.00 97.50 86 GLN A N 1
ATOM 610 C CA . GLN A 1 86 ? -10.067 -5.118 0.107 1.00 97.50 86 GLN A CA 1
ATOM 611 C C . GLN A 1 86 ? -9.973 -3.863 -0.765 1.00 97.50 86 GLN A C 1
ATOM 613 O O . GLN A 1 86 ? -10.041 -2.749 -0.250 1.00 97.50 86 GLN A O 1
ATOM 618 N N . GLY A 1 87 ? -9.898 -4.050 -2.080 1.00 95.31 87 GLY A N 1
ATOM 619 C CA . GLY A 1 87 ? -9.742 -2.965 -3.044 1.00 95.31 87 GLY A CA 1
ATOM 620 C C . GLY A 1 87 ? -8.358 -2.326 -2.979 1.00 95.31 87 GLY A C 1
ATOM 621 O O . GLY A 1 87 ? -7.407 -2.935 -2.485 1.00 95.31 87 GLY A O 1
ATOM 622 N N . ARG A 1 88 ? -8.272 -1.095 -3.481 1.00 96.50 88 ARG A N 1
ATOM 623 C CA . ARG A 1 88 ? -7.024 -0.345 -3.580 1.00 96.50 88 ARG A CA 1
ATOM 624 C C . ARG A 1 88 ? -6.536 0.141 -2.223 1.00 96.50 88 ARG A C 1
ATOM 626 O O . ARG A 1 88 ? -7.304 0.695 -1.434 1.00 96.50 88 ARG A O 1
ATOM 633 N N . HIS A 1 89 ? -5.251 -0.057 -1.982 1.00 97.69 89 HIS A N 1
ATOM 634 C CA . HIS A 1 89 ? -4.485 0.492 -0.875 1.00 97.69 89 HIS A CA 1
ATOM 635 C C . HIS A 1 89 ? -3.399 1.389 -1.451 1.00 97.69 89 HIS A C 1
ATOM 637 O O . HIS A 1 89 ? -2.779 1.036 -2.451 1.00 97.69 89 HIS A O 1
ATOM 643 N N . VAL A 1 90 ? -3.187 2.538 -0.826 1.00 98.25 90 VAL A N 1
ATOM 644 C CA . VAL A 1 90 ? -2.155 3.498 -1.212 1.00 98.25 90 VAL A CA 1
ATOM 645 C C . VAL A 1 90 ? -1.252 3.744 -0.017 1.00 98.25 90 VAL A C 1
ATOM 647 O O . VAL A 1 90 ? -1.734 3.841 1.114 1.00 98.25 90 VAL A O 1
ATOM 650 N N . ALA A 1 91 ? 0.050 3.835 -0.259 1.00 97.88 91 ALA A N 1
ATOM 651 C CA . ALA A 1 91 ? 1.036 4.159 0.763 1.00 97.88 91 ALA A CA 1
ATOM 652 C C . ALA A 1 91 ? 2.087 5.113 0.202 1.00 97.88 91 ALA A C 1
ATOM 654 O O . ALA A 1 91 ? 2.629 4.868 -0.877 1.00 97.88 91 ALA A O 1
ATOM 655 N N . LEU A 1 92 ? 2.356 6.181 0.945 1.00 97.38 92 LEU A N 1
ATOM 656 C CA . LEU A 1 92 ? 3.396 7.160 0.672 1.00 97.38 92 LEU A CA 1
ATOM 657 C C . LEU A 1 92 ? 4.640 6.792 1.477 1.00 97.38 92 LEU A C 1
ATOM 659 O O . LEU A 1 92 ? 4.562 6.406 2.645 1.00 97.38 92 LEU A O 1
ATOM 663 N N . ASN A 1 93 ? 5.789 6.938 0.841 1.00 95.25 93 ASN A N 1
ATOM 664 C CA . ASN A 1 93 ? 7.093 6.781 1.453 1.00 95.25 93 ASN A CA 1
ATOM 665 C C . ASN A 1 93 ? 7.645 8.152 1.859 1.00 95.25 93 ASN A C 1
ATOM 667 O O . ASN A 1 93 ? 7.258 9.195 1.331 1.00 95.25 93 ASN A O 1
ATOM 671 N N . SER A 1 94 ? 8.614 8.155 2.773 1.00 93.25 94 SER A N 1
ATOM 672 C CA . SER A 1 94 ? 9.241 9.384 3.276 1.00 93.25 94 SER A CA 1
ATOM 673 C C . SER A 1 94 ? 10.030 10.165 2.219 1.00 93.25 94 SER A C 1
ATOM 675 O O . SER A 1 94 ? 10.325 11.337 2.422 1.00 93.25 94 SER A O 1
ATOM 677 N N . ASP A 1 95 ? 10.408 9.525 1.111 1.00 94.62 95 ASP A N 1
ATOM 678 C CA . ASP A 1 95 ? 11.062 10.172 -0.032 1.00 94.62 95 ASP A CA 1
ATOM 679 C C . ASP A 1 95 ? 10.061 10.803 -1.022 1.00 94.62 95 ASP A C 1
ATOM 681 O O . ASP A 1 95 ? 10.465 11.340 -2.055 1.00 94.62 95 ASP A O 1
ATOM 685 N N . GLY A 1 96 ? 8.761 10.745 -0.712 1.00 93.88 96 GLY A N 1
ATOM 686 C CA . GLY A 1 96 ? 7.668 11.252 -1.535 1.00 93.88 96 GLY A CA 1
ATOM 687 C C . GLY A 1 96 ? 7.191 10.282 -2.615 1.00 93.88 96 GLY A C 1
ATOM 688 O O . GLY A 1 96 ? 6.174 10.561 -3.246 1.00 93.88 96 GLY A O 1
ATOM 689 N N . SER A 1 97 ? 7.876 9.153 -2.833 1.00 96.94 97 SER A N 1
ATOM 690 C CA . SER A 1 97 ? 7.353 8.089 -3.694 1.00 96.94 97 SER A CA 1
ATOM 691 C C . SER A 1 97 ? 6.092 7.476 -3.086 1.00 96.94 97 SER A C 1
ATOM 693 O O . SER A 1 97 ? 5.842 7.582 -1.882 1.00 96.94 97 SER A O 1
ATOM 695 N N . TRP A 1 98 ? 5.272 6.830 -3.909 1.00 98.25 98 TRP A N 1
ATOM 696 C CA . TRP A 1 98 ? 4.086 6.140 -3.414 1.00 98.25 98 TRP A CA 1
ATOM 697 C C . TRP A 1 98 ? 3.771 4.888 -4.214 1.00 98.25 98 TRP A C 1
ATOM 699 O O . TRP A 1 98 ? 4.169 4.732 -5.369 1.00 98.25 98 TRP A O 1
ATOM 709 N N . SER A 1 99 ? 3.005 4.002 -3.592 1.00 98.12 99 SER A N 1
ATOM 710 C CA . SER A 1 99 ? 2.533 2.766 -4.204 1.00 98.12 99 SER A CA 1
ATOM 711 C C . SER A 1 99 ? 1.015 2.664 -4.168 1.00 98.12 99 SER A C 1
ATOM 713 O O . SER A 1 99 ? 0.374 3.142 -3.234 1.00 98.12 99 SER A O 1
ATOM 715 N N . GLU A 1 100 ? 0.448 2.032 -5.192 1.00 97.81 100 GLU A N 1
ATOM 716 C CA . GLU A 1 100 ? -0.950 1.614 -5.253 1.00 97.81 100 GLU A CA 1
ATOM 717 C C . GLU A 1 100 ? -1.006 0.095 -5.420 1.00 97.81 100 GLU A C 1
ATOM 719 O O . GLU A 1 100 ? -0.404 -0.457 -6.340 1.00 97.81 100 GLU A O 1
ATOM 724 N N . GLU A 1 101 ? -1.748 -0.587 -4.556 1.00 97.94 101 GLU A N 1
ATOM 725 C CA . GLU A 1 101 ? -1.884 -2.041 -4.563 1.00 97.94 101 GLU A CA 1
ATOM 726 C C . GLU A 1 101 ? -3.350 -2.449 -4.423 1.00 97.94 101 GLU A C 1
ATOM 728 O O . GLU A 1 101 ? -4.031 -2.048 -3.478 1.00 97.94 101 GLU A O 1
ATOM 733 N N . ASP A 1 102 ? -3.837 -3.291 -5.329 1.00 96.50 102 ASP A N 1
ATOM 734 C CA . ASP A 1 102 ? -5.187 -3.844 -5.245 1.00 96.50 102 ASP A CA 1
ATOM 735 C C . ASP A 1 102 ? -5.206 -5.182 -4.481 1.00 96.50 102 ASP A C 1
ATOM 737 O O . ASP A 1 102 ? -4.397 -6.085 -4.717 1.00 96.50 102 ASP A O 1
ATOM 741 N N . PHE A 1 103 ? -6.160 -5.322 -3.554 1.00 97.56 103 PHE A N 1
ATOM 742 C CA . PHE A 1 103 ? -6.325 -6.510 -2.715 1.00 97.56 103 PHE A CA 1
ATOM 743 C C . PHE A 1 103 ? -7.722 -7.136 -2.816 1.00 97.56 103 PHE A C 1
ATOM 745 O O . PHE A 1 103 ? -8.745 -6.451 -2.819 1.00 97.56 103 PHE A O 1
ATOM 752 N N . VAL A 1 104 ? -7.779 -8.466 -2.747 1.00 97.75 104 VAL A N 1
ATOM 753 C CA . VAL A 1 104 ? -8.992 -9.242 -2.457 1.00 97.75 104 VAL A CA 1
ATOM 754 C C . VAL A 1 104 ? -8.685 -10.198 -1.311 1.00 97.75 104 VAL A C 1
ATOM 756 O O . VAL A 1 104 ? -7.803 -11.048 -1.422 1.00 97.75 104 VAL A O 1
ATOM 759 N N . ASP A 1 105 ? -9.395 -10.068 -0.186 1.00 97.00 105 ASP A N 1
ATOM 760 C CA . ASP A 1 105 ? -9.216 -10.938 0.984 1.00 97.00 105 ASP A CA 1
ATOM 761 C C . ASP A 1 105 ? -7.740 -11.064 1.452 1.00 97.00 105 ASP A C 1
ATOM 763 O O . ASP A 1 105 ? -7.251 -12.170 1.697 1.00 97.00 105 ASP A O 1
ATOM 767 N N . ASN A 1 106 ? -7.025 -9.936 1.604 1.00 97.94 106 ASN A N 1
ATOM 768 C CA . ASN A 1 106 ? -5.577 -9.854 1.914 1.00 97.94 106 ASN A CA 1
ATOM 769 C C . ASN A 1 106 ? -4.617 -10.365 0.823 1.00 97.94 106 ASN A C 1
ATOM 771 O O . ASN A 1 106 ? -3.407 -10.373 1.046 1.00 97.94 106 ASN A O 1
ATOM 775 N N . ARG A 1 107 ? -5.099 -10.786 -0.346 1.00 98.19 107 ARG A N 1
ATOM 776 C CA . ARG A 1 107 ? -4.238 -11.225 -1.453 1.00 98.19 107 ARG A CA 1
ATOM 777 C C . ARG A 1 107 ? -4.141 -10.126 -2.495 1.00 98.19 107 ARG A C 1
ATOM 779 O O . ARG A 1 107 ? -5.171 -9.577 -2.865 1.00 98.19 107 ARG A O 1
ATOM 786 N N . LEU A 1 108 ? -2.928 -9.845 -2.972 1.00 97.50 108 LEU A N 1
ATOM 787 C CA . LEU A 1 108 ? -2.735 -8.977 -4.133 1.00 97.50 108 LEU A CA 1
ATOM 788 C C . LEU A 1 108 ? -3.503 -9.544 -5.330 1.00 97.50 108 LEU A C 1
ATOM 790 O O . LEU A 1 108 ? -3.378 -10.732 -5.646 1.00 97.50 108 LEU A O 1
ATOM 794 N N . GLU A 1 109 ? -4.287 -8.694 -5.975 1.00 97.75 109 GLU A N 1
ATOM 795 C CA . GLU A 1 109 ? -5.151 -9.046 -7.094 1.00 97.75 109 GLU A CA 1
ATOM 796 C C . GLU A 1 109 ? -5.214 -7.863 -8.052 1.00 97.75 109 GLU A C 1
ATOM 798 O O . GLU A 1 109 ? -5.607 -6.776 -7.656 1.00 97.75 109 GLU A O 1
ATOM 803 N N . GLY A 1 110 ? -4.855 -8.060 -9.316 1.00 95.50 110 GLY A N 1
ATOM 804 C CA . GLY A 1 110 ? -4.782 -6.966 -10.277 1.00 95.50 110 GLY A CA 1
ATOM 805 C C . GLY A 1 110 ? -3.432 -6.258 -10.230 1.00 95.50 110 GLY A C 1
ATOM 806 O O . GLY A 1 110 ? -2.391 -6.913 -10.272 1.00 95.50 110 GLY A O 1
ATOM 807 N N . ARG A 1 111 ? -3.437 -4.925 -10.241 1.00 94.19 111 ARG A N 1
ATOM 808 C CA . ARG A 1 111 ? -2.240 -4.117 -10.496 1.00 94.19 111 ARG A CA 1
ATOM 809 C C . ARG A 1 111 ? -1.612 -3.650 -9.178 1.00 94.19 111 ARG A C 1
ATOM 811 O O . ARG A 1 111 ? -2.304 -3.191 -8.277 1.00 94.19 111 ARG A O 1
ATOM 818 N N . SER A 1 112 ? -0.292 -3.751 -9.093 1.00 97.81 112 SER A N 1
ATOM 819 C CA . SER A 1 112 ? 0.549 -3.090 -8.095 1.00 97.81 112 SER A CA 1
ATOM 820 C C . SER A 1 112 ? 1.455 -2.115 -8.837 1.00 97.81 112 SER A C 1
ATOM 822 O O . SER A 1 112 ? 2.045 -2.487 -9.856 1.00 97.81 112 SER A O 1
ATOM 824 N N . VAL A 1 113 ? 1.495 -0.865 -8.394 1.00 98.19 113 VAL A N 1
ATOM 825 C CA . VAL A 1 113 ? 2.158 0.239 -9.090 1.00 98.19 113 VAL A CA 1
ATOM 826 C C . VAL A 1 113 ? 2.973 1.048 -8.105 1.00 98.19 113 VAL A C 1
ATOM 828 O O . VAL A 1 113 ? 2.518 1.290 -6.994 1.00 98.19 113 VAL A O 1
ATOM 831 N N . GLU A 1 114 ? 4.138 1.509 -8.535 1.00 98.31 114 GLU A N 1
ATOM 832 C CA . GLU A 1 114 ? 4.992 2.417 -7.782 1.00 98.31 114 GLU A CA 1
ATOM 833 C C . GLU A 1 114 ? 5.296 3.656 -8.622 1.00 98.31 114 GLU A C 1
ATOM 835 O O . GLU A 1 114 ? 5.600 3.552 -9.816 1.00 98.31 114 GLU A O 1
ATOM 840 N N . TYR A 1 115 ? 5.222 4.823 -7.993 1.00 98.25 115 TYR A N 1
ATOM 841 C CA . TYR A 1 115 ? 5.475 6.122 -8.596 1.00 98.25 115 TYR A CA 1
ATOM 842 C C . TYR A 1 115 ? 6.540 6.871 -7.799 1.00 98.25 115 TYR A C 1
ATOM 844 O O . TYR A 1 115 ? 6.606 6.750 -6.578 1.00 98.25 115 TYR A O 1
ATOM 852 N N . ASP A 1 116 ? 7.352 7.677 -8.478 1.00 97.50 116 ASP A N 1
ATOM 853 C CA . ASP A 1 116 ? 8.266 8.602 -7.813 1.00 97.50 116 ASP A CA 1
ATOM 854 C C . ASP A 1 116 ? 7.521 9.815 -7.227 1.00 97.50 116 ASP A C 1
ATOM 856 O O . ASP A 1 116 ? 6.335 10.030 -7.480 1.00 97.50 116 ASP A O 1
ATOM 860 N N . ALA A 1 117 ? 8.237 10.663 -6.485 1.00 96.12 117 ALA A N 1
ATOM 861 C CA . ALA A 1 117 ? 7.677 11.875 -5.879 1.00 96.12 117 ALA A CA 1
ATOM 862 C C . ALA A 1 117 ? 7.124 12.907 -6.883 1.00 96.12 117 ALA A C 1
ATOM 864 O O . ALA A 1 117 ? 6.450 13.860 -6.496 1.00 96.12 117 ALA A O 1
ATOM 865 N N . LYS A 1 118 ? 7.416 12.751 -8.179 1.00 95.44 118 LYS A N 1
ATOM 866 C CA . LYS A 1 118 ? 6.892 13.588 -9.267 1.00 95.44 118 LYS A CA 1
ATOM 867 C C . LYS A 1 118 ? 5.704 12.925 -9.973 1.00 95.44 118 LYS A C 1
ATOM 869 O O . LYS A 1 118 ? 5.211 13.476 -10.956 1.00 95.44 118 LYS A O 1
ATOM 874 N N . GLY A 1 119 ? 5.258 11.760 -9.503 1.00 95.69 119 GLY A N 1
ATOM 875 C CA . GLY A 1 119 ? 4.194 10.967 -10.107 1.00 95.69 119 GLY A CA 1
ATOM 876 C C . GLY A 1 119 ? 4.618 10.193 -11.356 1.00 95.69 119 GLY A C 1
ATOM 877 O O . GLY A 1 119 ? 3.755 9.723 -12.098 1.00 95.69 119 GLY A O 1
ATOM 878 N N . GLN A 1 120 ? 5.919 10.053 -11.634 1.00 97.19 120 GLN A N 1
ATOM 879 C CA . GLN A 1 120 ? 6.382 9.218 -12.741 1.00 97.19 120 GLN A CA 1
ATOM 880 C C . GLN A 1 120 ? 6.332 7.752 -12.336 1.00 97.19 120 GLN A C 1
ATOM 882 O O . GLN A 1 120 ? 6.816 7.370 -11.275 1.00 97.19 120 GLN A O 1
ATOM 887 N N . LEU A 1 121 ? 5.785 6.924 -13.221 1.00 97.75 121 LEU A N 1
ATOM 888 C CA . LEU A 1 121 ? 5.758 5.479 -13.046 1.00 97.75 121 LEU A CA 1
ATOM 889 C C . LEU A 1 121 ? 7.189 4.937 -12.915 1.00 97.75 121 LEU A C 1
ATOM 891 O O . LEU A 1 121 ? 8.008 5.147 -13.811 1.00 97.75 121 LEU A O 1
ATOM 895 N N . LEU A 1 122 ? 7.463 4.226 -11.822 1.00 98.25 122 LEU A N 1
ATOM 896 C CA . LEU A 1 122 ? 8.715 3.511 -11.567 1.00 98.25 122 LEU A CA 1
ATOM 897 C C . LEU A 1 122 ? 8.569 2.031 -11.905 1.00 98.25 122 LEU A C 1
ATOM 899 O O . LEU A 1 122 ? 9.416 1.454 -12.593 1.00 98.25 122 LEU A O 1
ATOM 903 N N . SER A 1 123 ? 7.473 1.412 -11.469 1.00 98.44 123 SER A N 1
ATOM 904 C CA . SER A 1 123 ? 7.202 0.008 -11.753 1.00 98.44 123 SER A CA 1
ATOM 905 C C . SER A 1 123 ? 5.708 -0.308 -11.780 1.00 98.44 123 SER A C 1
ATOM 907 O O . SER A 1 123 ? 4.898 0.351 -11.132 1.00 98.44 123 SER A O 1
ATOM 909 N N . GLU A 1 124 ? 5.331 -1.330 -12.547 1.00 98.44 124 GLU A N 1
ATOM 910 C CA . GLU A 1 124 ? 4.022 -1.971 -12.431 1.00 98.44 124 GLU A CA 1
ATOM 911 C C . GLU A 1 124 ? 4.158 -3.489 -12.495 1.00 98.44 124 GLU A C 1
ATOM 913 O O . GLU A 1 124 ? 4.926 -4.034 -13.288 1.00 98.44 124 GLU A O 1
ATOM 918 N N . THR A 1 125 ? 3.398 -4.195 -11.669 1.00 98.38 125 THR A N 1
ATOM 919 C CA . THR A 1 125 ? 3.366 -5.656 -11.646 1.00 98.38 125 THR A CA 1
ATOM 920 C C . THR A 1 125 ? 1.939 -6.141 -11.459 1.00 98.38 125 THR A C 1
ATOM 922 O O . THR A 1 125 ? 1.202 -5.624 -10.623 1.00 98.38 125 THR A O 1
ATOM 925 N N . TYR A 1 126 ? 1.553 -7.155 -12.230 1.00 97.94 126 TYR A N 1
ATOM 926 C CA . TYR A 1 126 ? 0.229 -7.760 -12.138 1.00 97.94 126 TYR A CA 1
ATOM 927 C C . TYR A 1 126 ? 0.248 -9.019 -11.270 1.00 97.94 126 TYR A C 1
ATOM 929 O O . TYR A 1 126 ? 1.188 -9.821 -11.312 1.00 97.94 126 TYR A O 1
ATOM 937 N N . PHE A 1 127 ? -0.807 -9.188 -10.482 1.00 98.31 127 PHE A N 1
ATOM 938 C CA . PHE A 1 127 ? -0.998 -10.274 -9.537 1.00 98.31 127 PHE A CA 1
ATOM 939 C C . PHE A 1 127 ? -2.353 -10.949 -9.744 1.00 98.31 127 PHE A C 1
ATOM 941 O O . PHE A 1 127 ? -3.345 -10.315 -10.087 1.00 98.31 127 PHE A O 1
ATOM 948 N N . GLN A 1 128 ? -2.391 -12.250 -9.484 1.00 98.19 128 GLN A N 1
ATOM 949 C CA . GLN A 1 128 ? -3.605 -13.050 -9.408 1.00 98.19 128 GLN A CA 1
ATOM 950 C C . GLN A 1 128 ? -3.487 -13.983 -8.202 1.00 98.19 128 GLN A C 1
ATOM 952 O O . GLN A 1 128 ? -2.515 -14.740 -8.084 1.00 98.19 128 GLN A O 1
ATOM 957 N N . ALA A 1 129 ? -4.460 -13.928 -7.294 1.00 96.88 129 ALA A N 1
ATOM 958 C CA . ALA A 1 129 ? -4.500 -14.698 -6.055 1.00 96.88 129 ALA A CA 1
ATOM 959 C C . ALA A 1 129 ? -3.191 -14.619 -5.238 1.00 96.88 129 ALA A C 1
ATOM 961 O O . ALA A 1 129 ? -2.713 -15.623 -4.700 1.00 96.88 129 ALA A O 1
ATOM 962 N N . GLY A 1 130 ? -2.595 -13.426 -5.157 1.00 97.62 130 GLY A N 1
ATOM 963 C CA . GLY A 1 130 ? -1.361 -13.158 -4.415 1.00 97.62 130 GLY A CA 1
ATOM 964 C C . GLY A 1 130 ? -0.072 -13.596 -5.115 1.00 97.62 130 GLY A C 1
ATOM 965 O O . GLY A 1 130 ? 0.994 -13.547 -4.506 1.00 97.62 130 GLY A O 1
ATOM 966 N N . LYS A 1 131 ? -0.130 -14.035 -6.377 1.00 98.19 131 LYS A N 1
ATOM 967 C CA . LYS A 1 131 ? 1.049 -14.436 -7.160 1.00 98.19 131 LYS A CA 1
ATOM 968 C C . LYS A 1 131 ? 1.195 -13.551 -8.385 1.00 98.19 131 LYS A C 1
ATOM 970 O O . LYS A 1 131 ? 0.200 -13.275 -9.043 1.00 98.19 131 LYS A O 1
ATOM 975 N N . ARG A 1 132 ? 2.431 -13.186 -8.745 1.00 98.06 132 ARG A N 1
ATOM 976 C CA . ARG A 1 132 ? 2.702 -12.483 -10.009 1.00 98.06 132 ARG A CA 1
ATOM 977 C C . ARG A 1 132 ? 2.104 -13.253 -11.188 1.00 98.06 132 ARG A C 1
ATOM 979 O O . ARG A 1 132 ? 2.363 -14.452 -11.341 1.00 98.06 132 ARG A O 1
ATOM 986 N N . HIS A 1 133 ? 1.297 -12.577 -11.988 1.00 97.88 133 HIS A N 1
ATOM 987 C CA . HIS A 1 133 ? 0.609 -13.132 -13.142 1.00 97.88 133 HIS A CA 1
ATOM 988 C C . HIS A 1 133 ? 0.382 -12.015 -14.161 1.00 97.88 133 HIS A C 1
ATOM 990 O O . HIS A 1 133 ? -0.293 -11.040 -13.858 1.00 97.88 133 HIS A O 1
ATOM 996 N N . GLY A 1 134 ? 0.924 -12.163 -15.366 1.00 96.38 134 GLY A N 1
ATOM 997 C CA . GLY A 1 134 ? 0.951 -11.117 -16.383 1.00 96.38 134 GLY A CA 1
ATOM 998 C C . GLY A 1 134 ? 2.292 -10.372 -16.428 1.00 96.38 134 GLY A C 1
ATOM 999 O O . GLY A 1 134 ? 3.321 -10.923 -16.018 1.00 96.38 134 GLY A O 1
ATOM 1000 N N . PRO A 1 135 ? 2.322 -9.154 -16.991 1.00 97.19 135 PRO A N 1
ATOM 1001 C CA . PRO A 1 135 ? 3.554 -8.395 -17.144 1.00 97.19 135 PRO A CA 1
ATOM 1002 C C . PRO A 1 135 ? 4.053 -7.827 -15.806 1.00 97.19 135 PRO A C 1
ATOM 1004 O O . PRO A 1 135 ? 3.279 -7.513 -14.901 1.00 97.19 135 PRO A O 1
ATOM 1007 N N . SER A 1 136 ? 5.367 -7.667 -15.702 1.00 98.00 136 SER A N 1
ATOM 1008 C CA . SER A 1 136 ? 6.044 -6.859 -14.690 1.00 98.00 136 SER A CA 1
ATOM 1009 C C . SER A 1 136 ? 7.004 -5.939 -15.427 1.00 98.00 136 SER A C 1
ATOM 1011 O O . SER A 1 136 ? 7.784 -6.411 -16.255 1.00 98.00 136 SER A O 1
ATOM 1013 N N . ARG A 1 137 ? 6.884 -4.635 -15.207 1.00 98.31 137 ARG A N 1
ATOM 1014 C CA . ARG A 1 137 ? 7.575 -3.599 -15.971 1.00 98.31 137 ARG A CA 1
ATOM 1015 C C . ARG A 1 137 ? 8.250 -2.628 -15.029 1.00 98.31 137 ARG A C 1
ATOM 1017 O O . ARG A 1 137 ? 7.667 -2.247 -14.018 1.00 98.31 137 ARG A O 1
ATOM 1024 N N . THR A 1 138 ? 9.448 -2.199 -15.399 1.00 98.25 138 THR A N 1
ATOM 1025 C CA . THR A 1 138 ? 10.161 -1.111 -14.727 1.00 98.25 138 THR A CA 1
ATOM 1026 C C . THR A 1 138 ? 10.448 0.002 -15.710 1.00 98.25 138 THR A C 1
ATOM 1028 O O . THR A 1 138 ? 10.691 -0.241 -16.896 1.00 98.25 138 THR A O 1
ATOM 1031 N N . TYR A 1 139 ? 10.473 1.222 -15.200 1.00 97.88 139 TYR A N 1
ATOM 1032 C CA . TYR A 1 139 ? 10.638 2.426 -15.987 1.00 97.88 139 TYR A CA 1
ATOM 1033 C C . TYR A 1 139 ? 11.716 3.306 -15.362 1.00 97.88 139 TYR A C 1
ATOM 1035 O O . TYR A 1 139 ? 11.893 3.337 -14.148 1.00 97.88 139 TYR A O 1
ATOM 1043 N N . ALA A 1 140 ? 12.444 4.037 -16.199 1.00 96.44 140 ALA A N 1
ATOM 1044 C CA . ALA A 1 140 ? 13.359 5.082 -15.766 1.00 96.44 140 ALA A CA 1
ATOM 1045 C C . ALA A 1 140 ? 13.103 6.330 -16.605 1.00 96.44 140 ALA A C 1
ATOM 1047 O O . ALA A 1 140 ? 13.189 6.280 -17.833 1.00 96.44 140 ALA A O 1
ATOM 1048 N N . ARG A 1 141 ? 12.790 7.452 -15.945 1.00 93.94 141 ARG A N 1
ATOM 1049 C CA . ARG A 1 141 ? 12.444 8.723 -16.610 1.00 93.94 141 ARG A CA 1
ATOM 1050 C C . ARG A 1 141 ? 11.328 8.549 -17.654 1.00 93.94 141 ARG A C 1
ATOM 1052 O O . ARG A 1 141 ? 11.435 9.039 -18.775 1.00 93.94 141 ARG A O 1
ATOM 1059 N N . GLY A 1 142 ? 10.305 7.764 -17.308 1.00 93.56 142 GLY A N 1
ATOM 1060 C CA . GLY A 1 142 ? 9.168 7.445 -18.180 1.00 93.56 142 GLY A CA 1
ATOM 1061 C C . GLY A 1 142 ? 9.445 6.432 -19.300 1.00 93.56 142 GLY A C 1
ATOM 1062 O O . GLY A 1 142 ? 8.526 6.080 -20.034 1.00 93.56 142 GLY A O 1
ATOM 1063 N N . VAL A 1 143 ? 10.675 5.928 -19.439 1.00 96.81 143 VAL A N 1
ATOM 1064 C CA . VAL A 1 143 ? 11.042 4.958 -20.482 1.00 96.81 143 VAL A CA 1
ATOM 1065 C C . VAL A 1 143 ? 11.060 3.549 -19.904 1.00 96.81 143 VAL A C 1
ATOM 1067 O O . VAL A 1 143 ? 11.685 3.321 -18.872 1.00 96.81 143 VAL A O 1
ATOM 1070 N N . LEU A 1 144 ? 10.408 2.596 -20.579 1.00 97.38 144 LEU A N 1
ATOM 1071 C CA . LEU A 1 144 ? 10.445 1.177 -20.212 1.00 97.38 144 LEU A CA 1
ATOM 1072 C C . LEU A 1 144 ? 11.888 0.653 -20.276 1.00 97.38 144 LEU A C 1
ATOM 1074 O O . LEU A 1 144 ? 12.495 0.631 -21.346 1.00 97.38 144 LEU A O 1
ATOM 1078 N N . THR A 1 145 ? 12.421 0.209 -19.140 1.00 98.00 145 THR A N 1
ATOM 1079 C CA . THR A 1 145 ? 13.788 -0.323 -19.022 1.00 98.00 145 THR A CA 1
ATOM 1080 C C . THR A 1 145 ? 13.826 -1.839 -18.915 1.00 98.00 145 THR A C 1
ATOM 1082 O O . THR A 1 145 ? 14.794 -2.460 -19.351 1.00 98.00 145 THR A O 1
ATOM 1085 N N . SER A 1 146 ? 12.778 -2.455 -18.368 1.00 96.94 146 SER A N 1
ATOM 1086 C CA . SER A 1 146 ? 12.650 -3.908 -18.322 1.00 96.94 146 SER A CA 1
ATOM 1087 C C . SER A 1 146 ? 11.190 -4.335 -18.396 1.00 96.94 146 SER A C 1
ATOM 1089 O O . SER A 1 146 ? 10.296 -3.636 -17.920 1.00 96.94 146 SER A O 1
ATOM 1091 N N . GLU A 1 147 ? 10.948 -5.494 -19.005 1.00 97.19 147 GLU A N 1
ATOM 1092 C CA . GLU A 1 147 ? 9.647 -6.151 -18.967 1.00 97.19 147 GLU A CA 1
ATOM 1093 C C . GLU A 1 147 ? 9.818 -7.666 -18.888 1.00 97.19 147 GLU A C 1
ATOM 1095 O O . GLU A 1 147 ? 10.463 -8.295 -19.733 1.00 97.19 147 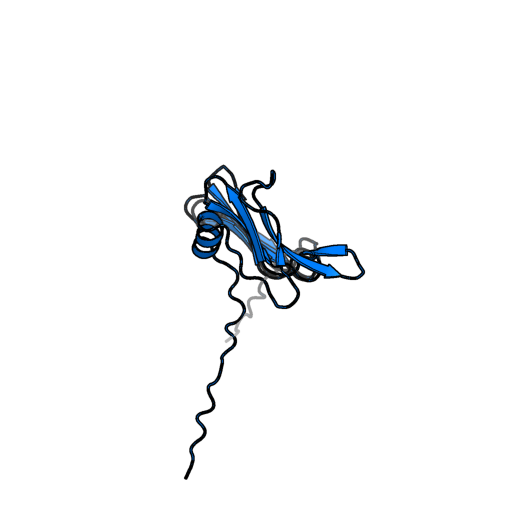GLU A O 1
ATOM 1100 N N . GLU A 1 148 ? 9.163 -8.252 -17.898 1.00 96.81 148 GLU A N 1
ATOM 1101 C CA . GLU A 1 148 ? 9.129 -9.678 -17.626 1.00 96.81 148 GLU A CA 1
ATOM 1102 C C . GLU A 1 148 ? 7.692 -10.192 -17.713 1.00 96.81 148 GLU A C 1
ATOM 1104 O O . GLU A 1 148 ? 6.744 -9.477 -17.397 1.00 96.81 148 GLU A O 1
ATOM 1109 N N . ALA A 1 149 ? 7.521 -11.447 -18.121 1.00 97.00 149 ALA A N 1
ATOM 1110 C CA . ALA A 1 149 ? 6.227 -12.116 -18.105 1.00 97.00 149 ALA A CA 1
ATOM 1111 C C . ALA A 1 149 ? 6.188 -13.129 -16.958 1.00 97.00 149 ALA A C 1
ATOM 1113 O O . ALA A 1 149 ? 7.156 -13.860 -16.734 1.00 97.00 149 ALA A O 1
ATOM 1114 N N . TRP A 1 150 ? 5.064 -13.184 -16.251 1.00 97.38 150 TRP A N 1
ATOM 1115 C CA . TRP A 1 150 ? 4.859 -14.055 -15.101 1.00 97.38 150 TRP A CA 1
ATOM 1116 C C . TRP A 1 150 ? 3.597 -14.893 -15.271 1.00 97.38 150 TRP A C 1
ATOM 1118 O O . TRP A 1 150 ? 2.559 -14.390 -15.689 1.00 97.38 150 TRP A O 1
ATOM 1128 N N . GLU A 1 151 ? 3.656 -16.163 -14.889 1.00 97.44 151 GLU A N 1
ATOM 1129 C CA . GLU A 1 151 ? 2.483 -17.025 -14.789 1.00 97.44 151 GLU A CA 1
ATOM 1130 C C . GLU A 1 151 ? 2.516 -17.775 -13.458 1.00 97.44 151 GLU A C 1
ATOM 1132 O O . GLU A 1 151 ? 3.458 -18.511 -13.153 1.00 97.44 151 GLU A O 1
ATOM 1137 N N . LYS A 1 152 ? 1.482 -17.568 -12.633 1.00 96.50 152 LYS A N 1
ATOM 1138 C CA . LYS A 1 152 ? 1.304 -18.247 -11.333 1.00 96.50 152 LYS A CA 1
ATOM 1139 C C . LYS A 1 152 ? 2.551 -18.155 -10.436 1.00 96.50 152 LYS A C 1
ATOM 1141 O O . LYS A 1 152 ? 2.900 -19.107 -9.736 1.00 96.50 152 LYS A O 1
ATOM 1146 N N . GLY A 1 153 ? 3.208 -16.995 -10.442 1.00 96.94 153 GLY A N 1
ATOM 1147 C CA . GLY A 1 153 ? 4.392 -16.693 -9.637 1.00 96.94 153 GLY A CA 1
ATOM 1148 C C . GLY A 1 153 ? 5.721 -17.145 -10.243 1.00 96.94 153 GLY A C 1
ATOM 1149 O O . GLY A 1 153 ? 6.748 -17.003 -9.585 1.00 96.94 153 GLY A O 1
ATOM 1150 N N . ARG A 1 154 ? 5.734 -17.670 -11.473 1.00 97.44 154 ARG A N 1
ATOM 1151 C CA . ARG A 1 154 ? 6.957 -18.084 -12.175 1.00 97.44 154 ARG A CA 1
ATOM 1152 C C . ARG A 1 154 ? 7.224 -17.180 -13.367 1.00 97.44 154 ARG A C 1
ATOM 1154 O O . ARG A 1 154 ? 6.308 -16.888 -14.129 1.00 97.44 154 ARG A O 1
ATOM 1161 N N . LYS A 1 155 ? 8.480 -16.771 -13.540 1.00 96.44 155 LYS A N 1
ATOM 1162 C CA . LYS A 1 155 ? 8.914 -16.025 -14.722 1.00 96.44 155 LYS A CA 1
ATOM 1163 C C . LYS A 1 155 ? 8.818 -16.944 -15.939 1.00 96.44 155 LYS A C 1
ATOM 1165 O O . LYS A 1 155 ? 9.354 -18.052 -15.920 1.00 96.44 155 LYS A O 1
ATOM 1170 N N . VAL A 1 156 ? 8.134 -16.492 -16.980 1.00 96.19 156 VAL A N 1
ATOM 1171 C CA . VAL A 1 156 ? 7.978 -17.204 -18.251 1.00 96.19 156 VAL A CA 1
ATOM 1172 C C . VAL A 1 156 ? 8.658 -16.423 -19.368 1.00 96.19 156 VAL A C 1
ATOM 1174 O O . VAL A 1 156 ? 8.867 -15.211 -19.277 1.00 96.19 156 VAL A O 1
ATOM 1177 N N . LYS A 1 157 ? 9.034 -17.118 -20.445 1.00 91.12 157 LYS A N 1
ATOM 1178 C CA . LYS A 1 157 ? 9.467 -16.434 -21.668 1.00 91.12 157 LYS A CA 1
ATOM 1179 C C . LYS A 1 157 ? 8.271 -15.646 -22.201 1.00 91.12 157 LYS A C 1
ATOM 1181 O O . LYS A 1 157 ? 7.162 -16.178 -22.220 1.00 91.12 157 LYS A O 1
ATOM 1186 N N . LYS A 1 158 ? 8.489 -14.398 -22.632 1.00 77.25 158 LYS A N 1
ATOM 1187 C CA . LYS A 1 158 ? 7.447 -13.640 -23.335 1.00 77.25 158 LYS A CA 1
ATOM 1188 C C . LYS A 1 158 ? 6.916 -14.511 -24.481 1.00 77.25 158 LYS A C 1
ATOM 1190 O O . LYS A 1 158 ? 7.744 -15.083 -25.198 1.00 77.25 158 LYS A O 1
ATOM 1195 N N . PRO A 1 159 ? 5.590 -14.627 -24.664 1.00 62.22 159 PRO A N 1
ATOM 1196 C CA . PRO A 1 159 ? 5.049 -15.248 -25.859 1.00 62.22 159 PRO A CA 1
ATOM 1197 C C . PRO A 1 159 ? 5.651 -14.517 -27.056 1.00 62.22 159 PRO A C 1
ATOM 1199 O O . PRO A 1 159 ? 5.425 -13.319 -27.232 1.00 62.22 159 PRO A O 1
ATOM 1202 N N . THR A 1 160 ? 6.482 -15.199 -27.842 1.00 55.31 160 THR A N 1
ATOM 1203 C CA . THR A 1 160 ? 6.890 -14.662 -29.132 1.00 55.31 160 THR A CA 1
ATOM 1204 C C . THR A 1 160 ? 5.609 -14.550 -29.935 1.00 55.31 160 THR A C 1
ATOM 1206 O O . THR A 1 160 ? 4.929 -15.552 -30.169 1.00 55.31 160 THR A O 1
ATOM 1209 N N . ALA A 1 161 ? 5.225 -13.323 -30.293 1.00 54.00 161 ALA A N 1
ATOM 1210 C CA . ALA A 1 161 ? 4.175 -13.129 -31.270 1.00 54.00 161 ALA A CA 1
ATOM 1211 C C . ALA A 1 161 ? 4.592 -13.959 -32.485 1.00 54.00 161 ALA A C 1
ATOM 1213 O O . ALA A 1 161 ? 5.608 -13.667 -33.116 1.00 54.00 161 ALA A O 1
ATOM 1214 N N . LYS A 1 162 ? 3.879 -15.056 -32.765 1.00 45.62 162 LYS A N 1
ATOM 1215 C CA . LYS A 1 162 ? 4.028 -15.724 -34.049 1.00 45.62 162 LYS A CA 1
ATOM 1216 C C . LYS A 1 162 ? 3.593 -14.674 -35.053 1.00 45.62 162 LYS A C 1
ATOM 1218 O O . LYS A 1 162 ? 2.400 -14.391 -35.145 1.00 45.62 162 LYS A O 1
ATOM 1223 N N . THR A 1 163 ? 4.557 -14.053 -35.730 1.00 44.09 163 THR A N 1
ATOM 1224 C CA . THR A 1 163 ? 4.305 -13.260 -36.925 1.00 44.09 163 THR A CA 1
ATOM 1225 C C . THR A 1 163 ? 3.474 -14.160 -37.815 1.00 44.09 16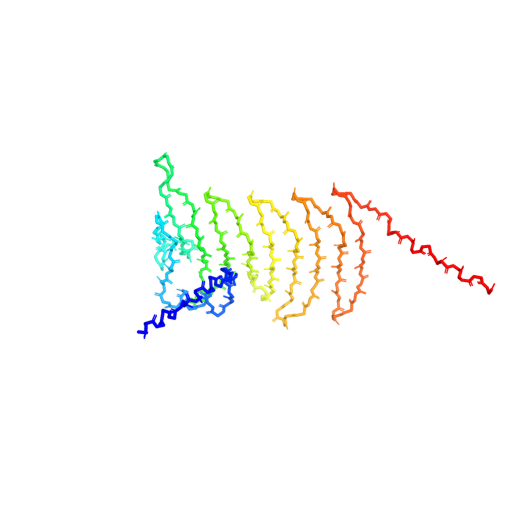3 THR A C 1
ATOM 1227 O O . THR A 1 163 ? 3.954 -15.171 -38.326 1.00 44.09 163 THR A O 1
ATOM 1230 N N . ARG A 1 164 ? 2.177 -13.872 -37.891 1.00 48.44 164 ARG A N 1
ATOM 1231 C CA . ARG A 1 164 ? 1.289 -14.514 -38.838 1.00 48.44 164 ARG A CA 1
ATOM 1232 C C . ARG A 1 164 ? 1.713 -13.917 -40.168 1.00 48.44 164 ARG A C 1
ATOM 1234 O O . ARG A 1 164 ? 1.239 -12.849 -40.533 1.00 48.44 164 ARG A O 1
ATOM 1241 N N . SER A 1 165 ? 2.708 -14.539 -40.795 1.00 45.03 165 SER A N 1
ATOM 1242 C CA . SER A 1 165 ? 3.135 -14.228 -42.149 1.00 45.03 165 SER A CA 1
ATOM 1243 C C . SER A 1 165 ? 1.887 -14.344 -43.014 1.00 45.03 165 SER A C 1
ATOM 1245 O O . SER A 1 165 ? 1.410 -15.447 -43.276 1.00 45.03 165 SER A O 1
ATOM 1247 N N . GLN A 1 166 ? 1.291 -13.206 -43.357 1.00 52.09 166 GLN A N 1
ATOM 1248 C CA . GLN A 1 166 ? 0.351 -13.137 -44.460 1.00 52.09 166 GLN A CA 1
ATOM 1249 C C . GLN A 1 166 ? 1.179 -13.469 -45.700 1.00 52.09 166 GLN A C 1
ATOM 1251 O O . GLN A 1 166 ? 2.036 -12.687 -46.106 1.00 52.09 166 GLN A O 1
ATOM 1256 N N . ALA A 1 167 ? 1.012 -14.689 -46.203 1.00 42.31 167 ALA A N 1
ATOM 1257 C CA . ALA A 1 167 ? 1.410 -15.012 -47.561 1.00 42.31 167 ALA A CA 1
ATOM 1258 C C . ALA A 1 167 ? 0.391 -14.358 -48.517 1.00 42.31 167 ALA A C 1
ATOM 1260 O O . ALA A 1 167 ? -0.782 -14.268 -48.135 1.00 42.31 167 ALA A O 1
ATOM 1261 N N . PRO A 1 168 ? 0.840 -13.860 -49.682 1.00 55.59 168 PRO A N 1
ATOM 1262 C CA . PRO A 1 168 ? -0.027 -13.246 -50.686 1.00 55.59 168 PRO A CA 1
ATOM 1263 C C . PRO A 1 168 ? -1.066 -14.222 -51.249 1.00 55.59 168 PRO A C 1
ATOM 1265 O O . PRO A 1 168 ? -0.796 -15.446 -51.254 1.00 55.59 168 PRO A O 1
#

Organism: Stigmatella aurantiaca (strain DW4/3-1) (NCBI:txid378806)

Foldseek 3Di:
DDDDDPPPPPPPPPPWQDQVNLLVCLQVVDDDFDPQWDWDAGPPRPQQKIFTWHADPNDTAGAFKMFRDDPSGTQKIAGDHRNFGAAWIKGADPQQKIWIFHDDRNATAAKIWIAGNVRATAWIFHDDRNATAAKIFGDDPNHTPDIFHDHRNDTDDPPDPPPPPPDD

pLDDT: mean 88.72, std 18.16, range [36.03, 98.44]

Secondary structure (DSSP, 8-state):
--------------PPPPHHHHHHHHHHT---PPTT-EEEE-TT-TT-EEEEEEEETTEEEEEEEEEEEETTEEEEEEEEETTEEEEEEEEE-TTS-EEEEEEETTEEEEEEEEE-TTS-EEEEEEEETTEEEEEEEEEETTEEEEEEEEETTEEE------------

Sequence (168 aa):
MTTLAATLLAVSPALAMDKRQADAVCASWTLACPPGATASGGPKDPSGTLECRMTKKGRQVRHGPSVTCADGEGQSWGNYKDGKKQGRHVALNSDGSWSEEDFVDNRLEGRSVEYDAKGQLLSETYFQAGKRHGPSRTYARGVLTSEEAWEKGRKVKKPTAKTRSQAP

Radius of gyration: 20.86 Å; chains: 1; bounding box: 66×36×71 Å